Protein AF-A0A2E8W0F2-F1 (afdb_monomer_lite)

Foldseek 3Di:
DPVVVVVVVVVVVVVVVVLVVVLLPDPDSPVSVVVVVVVVVVVVVVVCVVVVHDPDDDPVCVVVVVVVVVVVVVLVVVVVVCSVPHDCVPVVLVSVLCVVVVVVCCCPPVVDDDDPVRVVVNVVSNVVD

pLDDT: mean 87.21, std 6.23, range [53.5, 96.69]

Sequence (129 aa):
MEIHWISIVLVSATIHPLRELLLKNASNSLACYLGVALVWLVLATFQNILLGNDFRIPGDCWPLIVISASGLTLYYYGTLAAMKVGQMSIYYPIVRSSPIAIVIFSWLILGEKYTSLSVLAILVIFVGA

Structure (mmCIF, N/CA/C/O backbone):
data_AF-A0A2E8W0F2-F1
#
_entry.id   AF-A0A2E8W0F2-F1
#
loop_
_atom_site.group_PDB
_atom_site.id
_atom_site.type_symbol
_atom_site.label_atom_id
_atom_site.label_alt_id
_atom_site.label_comp_id
_atom_site.label_asym_id
_atom_site.label_entity_id
_atom_site.label_seq_id
_atom_site.pdbx_PDB_ins_code
_atom_site.Cartn_x
_atom_site.Cartn_y
_atom_site.Cartn_z
_atom_site.occupancy
_atom_site.B_iso_or_equiv
_atom_site.auth_seq_id
_atom_site.auth_comp_id
_atom_site.auth_asym_id
_atom_site.auth_atom_id
_atom_site.pdbx_PDB_model_num
ATOM 1 N N . MET A 1 1 ? 2.846 6.728 24.750 1.00 53.50 1 MET A N 1
ATOM 2 C CA . MET A 1 1 ? 2.209 5.910 23.694 1.00 53.50 1 MET A CA 1
ATOM 3 C C . MET A 1 1 ? 2.609 6.363 22.290 1.00 53.50 1 MET A C 1
ATOM 5 O O . MET A 1 1 ? 2.907 5.503 21.481 1.00 53.50 1 MET A O 1
ATOM 9 N N . GLU A 1 2 ? 2.719 7.667 22.024 1.00 74.44 2 GLU A N 1
ATOM 10 C CA . GLU A 1 2 ? 3.016 8.232 20.690 1.00 74.44 2 GLU A CA 1
ATOM 11 C C . GLU A 1 2 ? 4.353 7.797 20.052 1.00 74.44 2 GLU A C 1
ATOM 13 O O . GLU A 1 2 ? 4.391 7.436 18.879 1.00 74.44 2 GLU A O 1
ATOM 18 N N . ILE A 1 3 ? 5.465 7.790 20.804 1.00 88.44 3 ILE A N 1
ATOM 19 C CA . ILE A 1 3 ? 6.791 7.644 20.176 1.00 88.44 3 ILE A CA 1
ATOM 20 C C . ILE A 1 3 ? 7.060 6.243 19.622 1.00 88.44 3 ILE A C 1
ATOM 22 O O . ILE A 1 3 ? 7.696 6.117 18.585 1.00 88.44 3 ILE A O 1
ATOM 26 N N . HIS A 1 4 ? 6.533 5.196 20.264 1.00 85.12 4 HIS A N 1
ATOM 27 C CA . HIS A 1 4 ? 6.711 3.818 19.802 1.00 85.12 4 HIS A CA 1
ATOM 28 C C . HIS A 1 4 ? 6.023 3.582 18.455 1.00 85.12 4 HIS A C 1
ATOM 30 O O . HIS A 1 4 ? 6.616 2.972 17.569 1.00 85.12 4 HIS A O 1
ATOM 36 N N . TRP A 1 5 ? 4.812 4.119 18.270 1.00 85.38 5 TRP A N 1
ATOM 37 C CA . TRP A 1 5 ? 4.108 4.054 16.989 1.00 85.38 5 TRP A CA 1
ATOM 38 C C . TRP A 1 5 ? 4.857 4.821 15.904 1.00 85.38 5 TRP A C 1
ATOM 40 O O . TRP A 1 5 ? 5.065 4.285 14.818 1.00 85.38 5 TRP A O 1
ATOM 50 N N . ILE A 1 6 ? 5.350 6.023 16.221 1.00 86.31 6 ILE A N 1
ATOM 51 C CA . ILE A 1 6 ? 6.180 6.809 15.299 1.00 86.31 6 ILE A CA 1
ATOM 52 C C . ILE A 1 6 ? 7.448 6.031 14.917 1.00 86.31 6 ILE A C 1
ATOM 54 O O . ILE A 1 6 ? 7.780 5.951 13.737 1.00 86.31 6 ILE A O 1
ATOM 58 N N . SER A 1 7 ? 8.133 5.401 15.876 1.00 88.38 7 SER A N 1
ATOM 59 C CA . SER A 1 7 ? 9.323 4.587 15.601 1.00 88.38 7 SER A CA 1
ATOM 60 C C . SER A 1 7 ? 9.019 3.409 14.675 1.00 88.38 7 SER A C 1
ATOM 62 O O . SER A 1 7 ? 9.763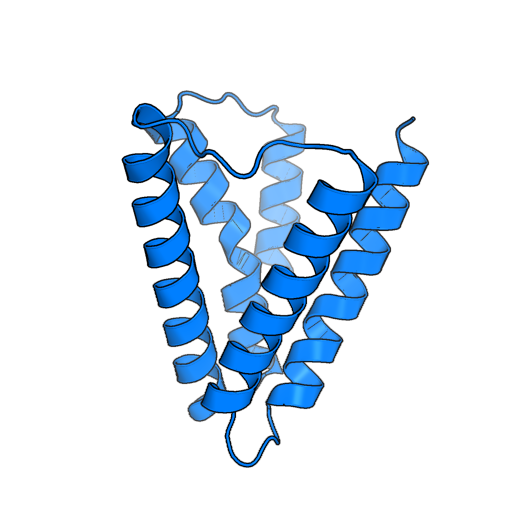 3.183 13.723 1.00 88.38 7 SER A O 1
ATOM 64 N N . ILE A 1 8 ? 7.917 2.689 14.903 1.00 88.19 8 ILE A N 1
ATOM 65 C CA . ILE A 1 8 ? 7.496 1.576 14.038 1.00 88.19 8 ILE A CA 1
ATOM 66 C C . ILE A 1 8 ? 7.184 2.080 12.624 1.00 88.19 8 ILE A C 1
ATOM 68 O O . ILE A 1 8 ? 7.603 1.460 11.645 1.00 88.19 8 ILE A O 1
ATOM 72 N N . VAL A 1 9 ? 6.502 3.223 12.500 1.00 85.94 9 VAL A N 1
ATOM 73 C CA . VAL A 1 9 ? 6.200 3.841 11.201 1.00 85.94 9 VAL A CA 1
ATOM 74 C C . VAL A 1 9 ? 7.481 4.246 10.473 1.00 85.94 9 VAL A C 1
ATOM 76 O O . VAL A 1 9 ? 7.613 3.951 9.287 1.00 85.94 9 VAL A O 1
ATOM 79 N N . LEU A 1 10 ? 8.448 4.854 11.164 1.00 86.31 10 LEU A N 1
ATOM 80 C CA . LEU A 1 10 ? 9.726 5.249 10.567 1.00 86.31 10 LEU A CA 1
ATOM 81 C C . LEU A 1 10 ? 10.538 4.037 10.098 1.00 86.31 10 LEU A C 1
ATOM 83 O O . LEU A 1 10 ? 11.042 4.045 8.977 1.00 86.31 10 LEU A O 1
ATOM 87 N N . VAL A 1 11 ? 10.619 2.974 10.904 1.00 88.62 11 VAL A N 1
ATOM 88 C CA . VAL A 1 11 ? 11.289 1.725 10.501 1.00 88.62 11 VAL A CA 1
ATOM 89 C C . VAL A 1 11 ? 10.582 1.087 9.301 1.00 88.62 11 VAL A C 1
ATOM 91 O O . VAL A 1 11 ? 11.230 0.680 8.340 1.00 88.62 11 VAL A O 1
ATOM 94 N N . SER A 1 12 ? 9.249 1.049 9.301 1.00 84.56 12 SER A N 1
ATOM 95 C CA . SER A 1 12 ? 8.474 0.554 8.158 1.00 84.56 12 SER A CA 1
ATOM 96 C C . SER A 1 12 ? 8.747 1.377 6.889 1.00 84.56 12 SER A C 1
ATOM 98 O O . SER A 1 12 ? 8.975 0.822 5.808 1.00 84.56 12 SER A O 1
ATOM 100 N N . ALA A 1 13 ? 8.813 2.705 7.027 1.00 82.50 13 ALA A N 1
ATOM 101 C CA . ALA A 1 13 ? 9.064 3.624 5.925 1.00 82.50 13 ALA A CA 1
ATOM 102 C C . ALA A 1 13 ? 10.454 3.448 5.293 1.00 82.50 13 ALA A C 1
ATOM 104 O O . ALA A 1 13 ? 10.576 3.647 4.085 1.00 82.50 13 ALA A O 1
ATOM 105 N N . THR A 1 14 ? 11.483 3.045 6.051 1.00 80.81 14 THR A N 1
ATOM 106 C CA . THR A 1 14 ? 12.832 2.799 5.501 1.00 80.81 14 THR A CA 1
ATOM 107 C C . THR A 1 14 ? 12.973 1.429 4.835 1.00 80.81 14 THR A C 1
ATOM 109 O O . THR A 1 14 ? 13.668 1.303 3.825 1.00 80.81 14 THR A O 1
ATOM 112 N N . ILE A 1 15 ? 12.271 0.405 5.331 1.00 83.75 15 ILE A N 1
ATOM 113 C CA . ILE A 1 15 ? 12.295 -0.953 4.757 1.00 83.75 15 ILE A CA 1
ATOM 114 C C . ILE A 1 15 ? 11.593 -0.993 3.393 1.00 83.75 15 ILE A C 1
ATOM 116 O O . ILE A 1 15 ? 11.990 -1.724 2.481 1.00 83.75 15 ILE A O 1
ATOM 120 N N . HIS A 1 16 ? 10.540 -0.201 3.225 1.00 78.12 16 HIS A N 1
ATOM 121 C CA . HIS A 1 16 ? 9.709 -0.256 2.031 1.00 78.12 16 HIS A CA 1
ATOM 122 C C . HIS A 1 16 ? 10.418 0.146 0.710 1.00 78.12 16 HIS A C 1
ATOM 124 O O . HIS A 1 16 ? 10.198 -0.551 -0.285 1.00 78.12 16 HIS A O 1
ATOM 130 N N . PRO A 1 17 ? 11.258 1.203 0.639 1.00 79.75 17 PRO A N 1
ATOM 131 C CA . PRO A 1 17 ? 12.104 1.471 -0.529 1.00 79.75 17 PRO A CA 1
ATOM 132 C C . PRO A 1 17 ? 13.212 0.431 -0.709 1.00 79.75 17 PRO A C 1
ATOM 134 O O . PRO A 1 17 ? 13.556 0.117 -1.846 1.00 79.75 17 PRO A O 1
ATOM 137 N N . LEU A 1 18 ? 13.744 -0.138 0.381 1.00 79.94 18 LEU A N 1
ATOM 138 C CA . LEU A 1 18 ? 14.770 -1.181 0.304 1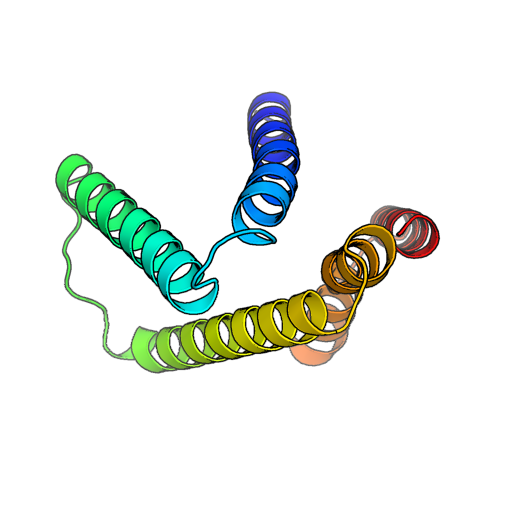.00 79.94 18 LEU A CA 1
ATOM 139 C C . LEU A 1 18 ? 14.248 -2.419 -0.433 1.00 79.94 18 LEU A C 1
ATOM 141 O O . LEU A 1 18 ? 14.922 -2.924 -1.327 1.00 79.94 18 LEU A O 1
ATOM 145 N N . ARG A 1 19 ? 13.022 -2.863 -0.125 1.00 79.31 19 ARG A N 1
ATOM 146 C CA . ARG A 1 19 ? 12.339 -3.916 -0.895 1.00 79.31 19 ARG A CA 1
ATOM 147 C C . ARG A 1 19 ? 12.334 -3.574 -2.384 1.00 79.31 19 ARG A C 1
ATOM 149 O O . ARG A 1 19 ? 12.745 -4.388 -3.196 1.00 79.31 19 ARG A O 1
ATOM 156 N N . GLU A 1 20 ? 11.874 -2.383 -2.740 1.00 78.44 20 GLU A N 1
ATOM 157 C CA . GLU A 1 20 ? 11.705 -1.989 -4.139 1.00 78.44 20 GLU A CA 1
ATOM 158 C C . GLU A 1 20 ? 13.049 -1.941 -4.897 1.00 78.44 20 GLU A C 1
ATOM 160 O O . GLU A 1 20 ? 13.136 -2.409 -6.033 1.00 78.44 20 GLU A O 1
ATOM 165 N N . LEU A 1 21 ? 14.123 -1.494 -4.233 1.00 79.69 21 LEU A N 1
ATOM 166 C CA . LEU A 1 21 ? 15.492 -1.546 -4.761 1.00 79.69 21 LEU A CA 1
ATOM 167 C C . LEU A 1 21 ? 15.958 -2.984 -5.025 1.00 79.69 21 LEU A C 1
ATOM 169 O O . LEU A 1 21 ? 16.550 -3.255 -6.070 1.00 79.69 21 LEU A O 1
ATOM 173 N N . LEU A 1 22 ? 15.677 -3.905 -4.099 1.00 80.69 22 LEU A N 1
ATOM 174 C CA . LEU A 1 22 ? 16.032 -5.321 -4.236 1.00 80.69 22 LEU A CA 1
ATOM 175 C C . LEU A 1 22 ? 15.243 -6.006 -5.363 1.00 80.69 22 LEU A C 1
ATOM 177 O O . LEU A 1 22 ? 15.777 -6.879 -6.044 1.00 80.69 22 LEU A O 1
ATOM 181 N N . LEU A 1 23 ? 13.988 -5.602 -5.585 1.00 81.00 23 LEU A N 1
ATOM 182 C CA . LEU A 1 23 ? 13.112 -6.205 -6.595 1.00 81.00 23 LEU A CA 1
ATOM 183 C C . LEU A 1 23 ? 13.367 -5.707 -8.020 1.00 81.00 23 LEU A C 1
ATOM 185 O O . LEU A 1 23 ? 13.092 -6.440 -8.974 1.00 81.00 23 LEU A O 1
ATOM 189 N N . LYS A 1 24 ? 13.912 -4.497 -8.177 1.00 75.50 24 LYS A N 1
ATOM 190 C CA . LYS A 1 24 ? 14.135 -3.867 -9.486 1.00 75.50 24 LYS A CA 1
ATOM 191 C C . LYS A 1 24 ? 15.011 -4.697 -10.427 1.00 75.50 24 LYS A C 1
ATOM 193 O O . LYS A 1 24 ? 14.737 -4.758 -11.619 1.00 75.50 24 LYS A O 1
ATOM 198 N N . ASN A 1 25 ? 16.049 -5.338 -9.892 1.00 78.56 25 ASN A N 1
ATOM 199 C CA . ASN A 1 25 ? 17.005 -6.128 -10.676 1.00 78.56 25 ASN A CA 1
ATOM 200 C C . ASN A 1 25 ? 16.716 -7.637 -10.629 1.00 78.56 25 ASN A C 1
ATOM 202 O O . ASN A 1 25 ? 17.553 -8.441 -11.040 1.00 78.56 25 ASN A O 1
ATOM 206 N N . ALA A 1 26 ? 15.561 -8.042 -10.096 1.00 82.69 26 ALA A N 1
ATOM 207 C CA . ALA A 1 26 ? 15.194 -9.447 -10.048 1.00 82.69 26 ALA A CA 1
ATOM 208 C C . ALA A 1 26 ? 14.925 -9.981 -11.462 1.00 82.69 26 ALA A C 1
ATOM 210 O O . ALA A 1 26 ? 14.215 -9.358 -12.249 1.00 82.69 26 ALA A O 1
ATOM 211 N N . SER A 1 27 ? 15.429 -11.179 -11.759 1.00 79.44 27 SER A N 1
ATOM 212 C CA . SER A 1 27 ? 15.194 -11.860 -13.041 1.00 79.44 27 SER A CA 1
ATOM 213 C C . SER A 1 27 ? 13.707 -12.116 -13.314 1.00 79.44 27 SER A C 1
ATOM 215 O O . SER A 1 27 ? 13.282 -12.148 -14.467 1.00 79.44 27 SER A O 1
ATOM 217 N N . ASN A 1 28 ? 12.903 -12.270 -12.257 1.00 85.06 28 ASN A N 1
ATOM 218 C CA . ASN A 1 28 ? 11.455 -12.404 -12.337 1.00 85.06 28 ASN A CA 1
ATOM 219 C C . ASN A 1 28 ? 10.763 -11.584 -11.238 1.00 85.06 28 ASN A C 1
ATOM 221 O O . ASN A 1 28 ? 10.409 -12.097 -10.175 1.00 85.06 28 ASN A O 1
ATOM 225 N N . SER A 1 29 ? 10.535 -10.298 -11.510 1.00 81.62 29 SER A N 1
ATOM 226 C CA . SER A 1 29 ? 9.895 -9.379 -10.563 1.00 81.62 29 SER A CA 1
ATOM 227 C C . SER A 1 29 ? 8.487 -9.828 -10.141 1.00 81.62 29 SER A C 1
ATOM 229 O O . SER A 1 29 ? 8.113 -9.631 -8.988 1.00 81.62 29 SER A O 1
ATOM 231 N N . LEU A 1 30 ? 7.712 -10.478 -11.025 1.00 83.25 30 LEU A N 1
ATOM 232 C CA . LEU A 1 30 ? 6.374 -10.991 -10.689 1.00 83.25 30 LEU A CA 1
ATOM 233 C C . LEU A 1 30 ? 6.451 -12.058 -9.589 1.00 83.25 30 LEU A C 1
ATOM 235 O O . LEU A 1 30 ? 5.728 -11.973 -8.595 1.00 83.25 30 LEU A O 1
ATOM 239 N N . ALA A 1 31 ? 7.353 -13.031 -9.749 1.00 86.31 31 ALA A N 1
ATOM 240 C CA . ALA A 1 31 ? 7.583 -14.066 -8.745 1.00 86.31 31 ALA A CA 1
ATOM 241 C C . ALA A 1 31 ? 8.016 -13.457 -7.405 1.00 86.31 31 ALA A C 1
ATOM 243 O O . ALA A 1 31 ? 7.590 -13.922 -6.350 1.00 86.31 31 ALA A O 1
ATOM 244 N N . CYS A 1 32 ? 8.791 -12.371 -7.427 1.00 86.06 32 CYS A N 1
ATOM 245 C CA . CYS A 1 32 ? 9.164 -11.678 -6.204 1.00 86.06 32 CYS A CA 1
ATOM 246 C C . CYS A 1 32 ? 7.990 -10.964 -5.514 1.00 86.06 32 CYS A C 1
ATOM 248 O O . CYS A 1 32 ? 7.884 -11.039 -4.290 1.00 86.06 32 CYS A O 1
ATOM 250 N N . TYR A 1 33 ? 7.091 -10.301 -6.252 1.00 84.88 33 TYR A N 1
ATOM 251 C CA . TYR A 1 33 ? 5.882 -9.709 -5.657 1.00 84.88 33 TYR A CA 1
ATOM 252 C C . TYR A 1 33 ? 4.967 -10.779 -5.046 1.00 84.88 33 TYR A C 1
ATOM 254 O O . TYR A 1 33 ? 4.445 -10.574 -3.948 1.00 84.88 33 TYR A O 1
ATOM 262 N N . LEU A 1 34 ? 4.836 -11.936 -5.703 1.00 86.62 34 LEU A N 1
ATOM 263 C CA . LEU A 1 34 ? 4.132 -13.094 -5.148 1.00 86.62 34 LEU A CA 1
ATOM 264 C C . LEU A 1 34 ? 4.826 -13.622 -3.885 1.00 86.62 34 LEU A C 1
ATOM 266 O O . LEU A 1 34 ? 4.164 -13.861 -2.879 1.00 86.62 34 LEU A O 1
ATOM 270 N N . GLY A 1 35 ? 6.157 -13.718 -3.894 1.00 88.69 35 GLY A N 1
ATOM 271 C CA . GLY A 1 35 ? 6.950 -14.075 -2.718 1.00 88.69 35 GLY A CA 1
ATOM 272 C C . GLY A 1 35 ? 6.695 -13.143 -1.532 1.00 88.69 35 GLY A C 1
ATOM 273 O O . GLY A 1 35 ? 6.520 -13.613 -0.412 1.00 88.69 35 GLY A O 1
ATOM 274 N N . VAL A 1 36 ? 6.574 -11.833 -1.765 1.00 85.81 36 VAL A N 1
ATOM 275 C CA . VAL A 1 36 ? 6.229 -10.885 -0.694 1.00 85.81 36 VAL A CA 1
ATOM 276 C C . VAL A 1 36 ? 4.822 -11.132 -0.149 1.00 85.81 36 VAL A C 1
ATOM 278 O O . VAL A 1 36 ? 4.640 -11.118 1.067 1.00 85.81 36 VAL A O 1
ATOM 281 N N . ALA A 1 37 ? 3.836 -11.391 -1.011 1.00 87.75 37 ALA A N 1
ATOM 282 C CA . ALA A 1 37 ? 2.489 -11.739 -0.558 1.00 87.75 37 ALA A CA 1
ATOM 283 C C . ALA A 1 37 ? 2.487 -13.025 0.291 1.00 87.75 37 ALA A C 1
ATOM 285 O O . ALA A 1 37 ? 1.829 -13.073 1.329 1.00 87.75 37 ALA A O 1
ATOM 286 N N . LEU A 1 38 ? 3.276 -14.032 -0.098 1.00 91.31 38 LEU A N 1
ATOM 287 C CA . LEU A 1 38 ? 3.430 -15.274 0.662 1.00 91.31 38 LEU A CA 1
ATOM 288 C C . LEU A 1 38 ? 4.103 -15.056 2.020 1.00 91.31 38 LEU A C 1
ATOM 290 O O . LEU A 1 38 ? 3.653 -15.627 3.009 1.00 91.31 38 LEU A O 1
ATOM 294 N N . VAL A 1 39 ? 5.139 -14.214 2.099 1.00 91.31 39 VAL A N 1
ATOM 295 C CA . VAL A 1 39 ? 5.772 -13.868 3.384 1.00 91.31 39 VAL A CA 1
ATOM 296 C C . VAL A 1 39 ? 4.749 -13.238 4.326 1.00 91.31 39 VAL A C 1
ATOM 298 O O . VAL A 1 39 ? 4.643 -13.656 5.477 1.00 91.31 39 VAL A O 1
ATOM 301 N N . TRP A 1 40 ? 3.947 -12.287 3.838 1.00 89.94 40 TRP A N 1
ATOM 302 C CA . TRP A 1 40 ? 2.889 -11.680 4.648 1.00 89.94 40 TRP A CA 1
ATOM 303 C C . TRP A 1 40 ? 1.825 -12.686 5.082 1.00 89.94 40 TRP A C 1
ATOM 305 O O . TRP A 1 40 ? 1.403 -12.640 6.234 1.00 89.94 40 TRP A O 1
ATOM 315 N N . LEU A 1 41 ? 1.435 -13.614 4.204 1.00 92.25 41 LEU A N 1
ATOM 316 C CA . LEU A 1 41 ? 0.512 -14.693 4.549 1.00 92.25 41 LEU A CA 1
ATOM 317 C C . LEU A 1 41 ? 1.071 -15.558 5.687 1.00 92.25 41 LEU A C 1
ATOM 319 O O . LEU A 1 41 ? 0.383 -15.762 6.681 1.00 92.25 41 LEU A O 1
ATOM 323 N N . VAL A 1 42 ? 2.325 -16.009 5.582 1.00 95.00 42 VAL A N 1
ATOM 324 C CA . VAL A 1 42 ? 2.977 -16.835 6.613 1.00 95.00 42 VAL A CA 1
ATOM 325 C C . VAL A 1 42 ? 3.048 -16.095 7.948 1.00 95.00 42 VAL A C 1
ATOM 327 O O . VAL A 1 42 ? 2.686 -16.664 8.977 1.00 95.00 42 VAL A O 1
ATOM 330 N N . LEU A 1 43 ? 3.469 -14.826 7.939 1.00 94.25 43 LEU A N 1
ATOM 331 C CA . LEU A 1 43 ? 3.547 -14.011 9.153 1.00 94.25 43 LEU A CA 1
ATOM 332 C C . LEU A 1 43 ? 2.166 -13.798 9.783 1.00 94.25 43 LEU A C 1
ATOM 334 O O . LEU A 1 43 ? 2.021 -13.962 10.994 1.00 94.25 43 LEU A O 1
ATOM 338 N N . ALA A 1 44 ? 1.146 -13.495 8.976 1.00 91.75 44 ALA A N 1
ATOM 339 C CA . ALA A 1 44 ? -0.220 -13.314 9.453 1.00 91.75 44 ALA A CA 1
ATOM 340 C C . ALA A 1 44 ? -0.794 -14.614 10.035 1.00 91.75 44 ALA A C 1
ATOM 342 O O . ALA A 1 44 ? -1.392 -14.595 11.112 1.00 91.75 44 ALA A O 1
ATOM 343 N N . THR A 1 45 ? -0.591 -15.755 9.372 1.00 93.00 45 THR A N 1
ATOM 344 C CA . THR A 1 45 ? -1.012 -17.063 9.888 1.00 93.00 45 THR A CA 1
ATOM 345 C C . THR A 1 45 ? -0.313 -17.376 11.206 1.00 93.00 45 THR A C 1
ATOM 347 O O . THR A 1 45 ? -0.981 -17.709 12.18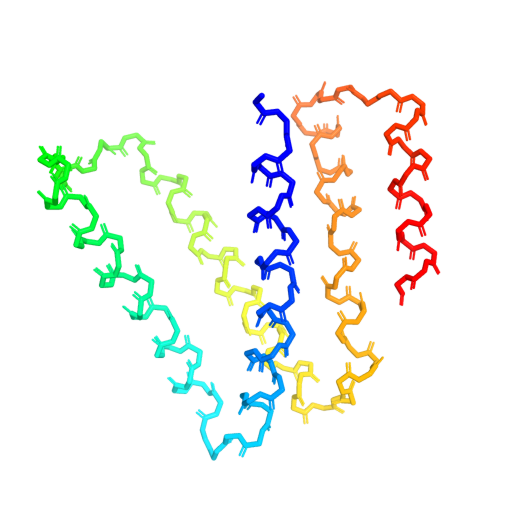2 1.00 93.00 45 THR A O 1
ATOM 350 N N . PHE A 1 46 ? 1.010 -17.215 11.269 1.00 95.75 46 PHE A N 1
ATOM 351 C CA . PHE A 1 46 ? 1.785 -17.476 12.480 1.00 95.75 46 PHE A CA 1
ATOM 352 C C . PHE A 1 46 ? 1.352 -16.583 13.649 1.00 95.75 46 PHE A C 1
ATOM 354 O O . PHE A 1 46 ? 1.154 -17.074 14.759 1.00 95.75 46 PHE A O 1
ATOM 361 N N . GLN A 1 47 ? 1.118 -15.292 13.396 1.00 94.50 47 GLN A N 1
ATOM 362 C CA . GLN A 1 47 ? 0.588 -14.368 14.397 1.00 94.50 47 GLN A CA 1
ATOM 363 C C . GLN A 1 47 ? -0.780 -14.822 14.929 1.00 94.50 47 GLN A C 1
ATOM 365 O O . GLN A 1 47 ? -0.998 -14.787 16.138 1.00 94.50 47 GLN A O 1
ATOM 370 N N . ASN A 1 48 ? -1.693 -15.267 14.059 1.00 93.81 48 ASN A N 1
ATOM 371 C CA . ASN A 1 48 ? -3.007 -15.755 14.488 1.00 93.81 48 ASN A CA 1
ATOM 372 C C . ASN A 1 48 ? -2.905 -17.035 15.330 1.00 93.81 48 ASN A C 1
ATOM 374 O O . ASN A 1 48 ? -3.628 -17.154 16.316 1.00 93.81 48 ASN A O 1
ATOM 378 N N . ILE A 1 49 ? -1.968 -17.939 15.009 1.00 95.56 49 ILE A N 1
ATOM 379 C CA . ILE A 1 49 ? -1.685 -19.129 15.831 1.00 95.56 49 ILE A CA 1
ATOM 380 C C . ILE A 1 49 ? -1.207 -18.716 17.227 1.00 95.56 49 ILE A C 1
ATOM 382 O O . ILE A 1 49 ? -1.739 -19.204 18.220 1.00 95.56 49 ILE A O 1
ATOM 386 N N . LEU A 1 50 ? -0.226 -17.810 17.313 1.00 96.69 50 LEU A N 1
ATOM 387 C CA . LEU A 1 50 ? 0.329 -17.360 18.596 1.00 96.69 50 LEU A CA 1
ATOM 388 C C . LEU A 1 50 ? -0.711 -16.674 19.488 1.00 96.69 50 LEU A C 1
ATOM 390 O O . LEU A 1 50 ? -0.651 -16.807 20.708 1.00 96.69 50 LEU A O 1
ATOM 394 N N . LEU A 1 51 ? -1.647 -15.939 18.886 1.00 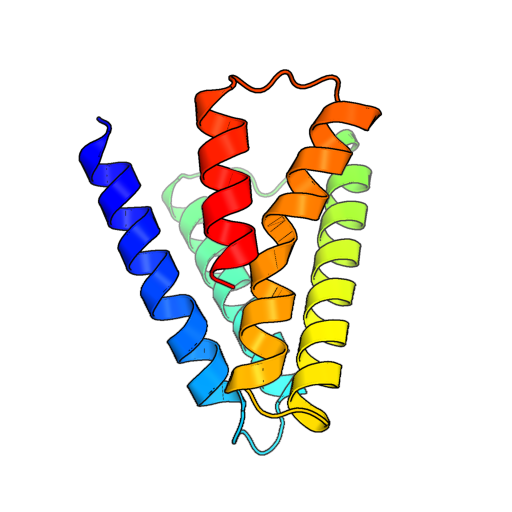96.31 51 LEU A N 1
ATOM 395 C CA . LEU A 1 51 ? -2.713 -15.237 19.602 1.00 96.31 51 LEU A CA 1
ATOM 396 C C . LEU A 1 51 ? -3.941 -16.119 19.877 1.00 96.31 51 LEU A C 1
ATOM 398 O O . LEU A 1 51 ? -4.843 -15.683 20.586 1.00 96.31 51 LEU A O 1
ATOM 402 N N . GLY A 1 52 ? -3.982 -17.346 19.345 1.00 94.19 52 GLY A N 1
ATOM 403 C CA . GLY A 1 52 ? -5.126 -18.248 19.490 1.00 94.19 52 GLY A CA 1
ATOM 404 C C . GLY A 1 52 ? -6.387 -17.761 18.768 1.00 94.19 52 GLY A C 1
ATOM 405 O O . GLY A 1 52 ? -7.495 -18.082 19.194 1.00 94.19 52 GLY A O 1
ATOM 406 N N . ASN A 1 53 ? -6.232 -16.973 17.702 1.00 92.38 53 ASN A N 1
ATOM 407 C CA . ASN A 1 53 ? -7.354 -16.458 16.921 1.00 92.38 53 ASN A CA 1
ATOM 408 C C . ASN A 1 53 ? -7.978 -17.563 16.054 1.00 92.38 53 ASN A C 1
ATOM 410 O O . ASN A 1 53 ? -7.278 -18.429 15.528 1.00 92.38 53 ASN A O 1
ATOM 414 N N . ASP A 1 54 ? -9.296 -17.494 15.853 1.00 88.25 54 ASP A N 1
ATOM 415 C CA . ASP A 1 54 ? -9.991 -18.351 14.888 1.00 88.25 54 ASP A CA 1
ATOM 416 C C . ASP A 1 54 ? -9.673 -17.898 13.448 1.00 88.25 54 ASP A C 1
ATOM 418 O O . ASP A 1 54 ? -9.568 -16.707 13.153 1.00 88.25 54 ASP A O 1
ATOM 422 N N . PHE A 1 55 ? -9.542 -18.861 12.537 1.00 87.62 55 PHE A N 1
ATOM 423 C CA . PHE A 1 55 ? -9.353 -18.631 11.102 1.00 87.62 55 PHE A CA 1
ATOM 424 C C . PHE A 1 55 ? -10.672 -18.423 10.353 1.00 87.62 55 PHE A C 1
ATOM 426 O O . PHE A 1 55 ? -10.671 -18.135 9.153 1.00 87.62 55 PHE A O 1
ATOM 433 N N . ARG A 1 56 ? -11.809 -18.593 11.030 1.00 90.75 56 ARG A N 1
ATOM 434 C CA . ARG A 1 56 ? -13.125 -18.340 10.451 1.00 90.75 56 ARG A CA 1
ATOM 435 C C . ARG A 1 56 ? -13.317 -16.855 10.183 1.00 90.75 56 ARG A C 1
ATOM 437 O O . ARG A 1 56 ? -13.379 -16.033 11.090 1.00 90.75 56 ARG A O 1
ATOM 444 N N . ILE A 1 57 ? -13.480 -16.539 8.906 1.00 88.06 57 ILE A N 1
ATOM 445 C CA . ILE A 1 57 ? -13.805 -15.197 8.442 1.00 88.06 57 ILE A CA 1
ATOM 446 C C . ILE A 1 57 ? -15.333 -15.055 8.416 1.00 88.06 57 ILE A C 1
ATOM 448 O O . ILE A 1 57 ? -15.994 -15.859 7.748 1.00 88.06 57 ILE A O 1
ATOM 452 N N . PRO A 1 58 ? -15.912 -14.052 9.100 1.00 92.31 58 PRO A N 1
ATOM 453 C CA . PRO A 1 58 ? -17.339 -13.764 9.009 1.00 92.31 58 PRO A CA 1
ATOM 454 C C . PRO A 1 58 ? -17.779 -13.509 7.562 1.00 92.31 58 PRO A C 1
ATOM 456 O O . PRO A 1 58 ? -17.071 -12.858 6.793 1.00 92.31 58 PRO A O 1
ATOM 459 N N . GLY A 1 59 ? -18.974 -13.989 7.204 1.00 92.94 59 GLY A N 1
ATOM 460 C CA . GLY A 1 59 ? -19.551 -13.832 5.862 1.00 92.94 59 GLY A CA 1
ATOM 461 C C . GLY A 1 59 ? -19.549 -12.378 5.373 1.00 92.94 59 GLY A C 1
ATOM 462 O O . GLY A 1 59 ? -19.159 -12.090 4.242 1.00 92.94 59 GLY A O 1
ATOM 463 N N . ASP A 1 60 ? -19.883 -11.457 6.273 1.00 95.25 60 ASP A N 1
ATOM 464 C CA . ASP A 1 60 ? -20.023 -10.026 5.985 1.00 95.25 60 ASP A CA 1
ATOM 465 C C . ASP A 1 60 ? -18.691 -9.332 5.659 1.00 95.25 60 ASP A C 1
ATOM 467 O O . ASP A 1 60 ? -18.674 -8.242 5.088 1.00 95.25 60 ASP A O 1
ATOM 471 N N . CYS A 1 61 ? -17.553 -9.956 5.981 1.00 94.62 61 CYS A N 1
ATOM 472 C CA . CYS A 1 61 ? -16.230 -9.402 5.696 1.00 94.62 61 CYS A CA 1
ATOM 473 C C . CYS A 1 61 ? -15.761 -9.676 4.259 1.00 94.62 61 CYS A C 1
ATOM 475 O O . CYS A 1 61 ? -14.867 -8.981 3.771 1.00 94.62 61 CYS A O 1
ATOM 477 N N . TRP A 1 62 ? -16.339 -10.659 3.559 1.00 94.44 62 TRP A N 1
ATOM 478 C CA . TRP A 1 62 ? -15.886 -11.056 2.219 1.00 94.44 62 TRP A CA 1
ATOM 479 C C . TRP A 1 62 ? -15.903 -9.928 1.182 1.00 94.44 62 TRP A C 1
ATOM 481 O O . TRP A 1 62 ? -14.908 -9.803 0.465 1.00 94.44 62 TRP A O 1
ATOM 491 N N . PRO A 1 63 ? -16.934 -9.061 1.104 1.00 95.50 63 PRO A N 1
ATOM 492 C CA . PRO A 1 63 ? -16.910 -7.925 0.186 1.00 95.50 63 PRO A CA 1
ATOM 493 C C . PRO A 1 63 ? -15.702 -7.009 0.420 1.00 95.50 63 PRO A C 1
ATOM 495 O O . PRO A 1 63 ? -15.011 -6.642 -0.529 1.00 95.50 63 PRO A O 1
ATOM 498 N N . LEU A 1 64 ? -15.390 -6.702 1.684 1.00 93.56 64 LEU A N 1
ATOM 499 C CA . LEU A 1 64 ? -14.239 -5.869 2.047 1.00 93.56 64 LEU A CA 1
ATOM 500 C C . LEU A 1 64 ? -12.913 -6.549 1.697 1.00 93.56 64 LEU A C 1
ATOM 502 O O . LEU A 1 64 ? -12.006 -5.897 1.180 1.00 93.56 64 LEU A O 1
ATOM 506 N N . ILE A 1 65 ? -12.808 -7.860 1.927 1.00 94.12 65 ILE A N 1
ATOM 507 C CA . ILE A 1 65 ? -11.621 -8.649 1.576 1.00 94.12 65 ILE A CA 1
ATOM 508 C C . ILE A 1 65 ? -11.398 -8.638 0.066 1.00 94.12 65 ILE A C 1
ATOM 510 O O . ILE A 1 65 ? -10.281 -8.383 -0.377 1.00 94.12 65 ILE A O 1
ATOM 514 N N . VAL A 1 66 ? -12.445 -8.869 -0.730 1.00 95.81 66 VAL A N 1
ATOM 515 C CA . VAL A 1 66 ? -12.350 -8.890 -2.196 1.00 95.81 66 VAL A CA 1
ATOM 516 C C . VAL A 1 66 ? -11.964 -7.516 -2.738 1.00 95.81 66 VAL A C 1
ATOM 518 O O . VAL A 1 66 ? -11.073 -7.431 -3.586 1.00 95.81 66 VAL A O 1
ATOM 521 N N . ILE A 1 67 ? -12.573 -6.439 -2.233 1.00 94.75 67 ILE A N 1
ATOM 522 C CA . ILE A 1 67 ? -12.231 -5.064 -2.629 1.00 94.75 67 ILE A CA 1
ATOM 523 C C . ILE A 1 67 ? -10.773 -4.751 -2.267 1.00 94.75 67 ILE A C 1
ATOM 525 O O . ILE A 1 67 ? -10.023 -4.264 -3.114 1.00 94.75 67 ILE A O 1
ATOM 529 N N . SER A 1 68 ? -10.352 -5.080 -1.043 1.00 92.00 68 SER A N 1
ATOM 530 C CA . SER A 1 68 ? -8.986 -4.848 -0.564 1.00 92.00 68 SER A CA 1
ATOM 531 C C . SER A 1 68 ? -7.953 -5.635 -1.374 1.00 92.00 68 SER A C 1
ATOM 533 O O . SER A 1 68 ? -6.984 -5.060 -1.872 1.00 92.00 68 SER A O 1
ATOM 535 N N . ALA A 1 69 ? -8.192 -6.931 -1.591 1.00 92.75 69 ALA A N 1
ATOM 536 C CA . ALA A 1 69 ? -7.320 -7.786 -2.389 1.00 92.75 69 ALA A CA 1
ATOM 537 C C . ALA A 1 69 ? -7.215 -7.283 -3.833 1.00 92.75 69 ALA A C 1
ATOM 539 O O . ALA A 1 69 ? -6.110 -7.154 -4.353 1.00 92.75 69 ALA A O 1
ATOM 540 N N . SER A 1 70 ? -8.341 -6.918 -4.454 1.00 94.56 70 SER A N 1
ATOM 541 C CA . SER A 1 70 ? -8.366 -6.390 -5.824 1.00 94.56 70 SER A CA 1
ATOM 542 C C . SER A 1 70 ? -7.612 -5.065 -5.936 1.00 94.56 70 SER A C 1
ATOM 544 O O . SER A 1 70 ? -6.806 -4.888 -6.851 1.00 94.56 70 SER A O 1
ATOM 546 N N . GLY A 1 71 ? -7.817 -4.152 -4.981 1.00 92.00 71 GLY A N 1
ATOM 547 C CA . GLY A 1 71 ? -7.091 -2.884 -4.913 1.00 92.00 71 GLY A CA 1
ATOM 548 C C . GLY A 1 71 ? -5.586 -3.090 -4.741 1.00 92.00 71 GLY A C 1
ATOM 549 O O . GLY A 1 71 ? -4.792 -2.467 -5.447 1.00 92.00 71 GLY A O 1
ATOM 550 N N . LEU A 1 72 ? -5.183 -4.021 -3.873 1.00 89.50 72 LEU A N 1
ATOM 551 C CA . LEU A 1 72 ? -3.778 -4.363 -3.658 1.00 89.50 72 LEU A CA 1
ATOM 552 C C . LEU A 1 72 ? -3.145 -5.018 -4.896 1.00 89.50 72 LEU A C 1
ATOM 554 O O . LEU A 1 72 ? -2.007 -4.699 -5.248 1.00 89.50 72 LEU A O 1
ATOM 558 N N . THR A 1 73 ? -3.871 -5.899 -5.588 1.00 90.69 73 THR A N 1
ATOM 559 C CA . THR A 1 73 ? -3.422 -6.492 -6.855 1.00 90.69 73 THR A CA 1
ATOM 560 C C . THR A 1 73 ? -3.235 -5.422 -7.924 1.00 90.69 73 THR A C 1
ATOM 562 O O . THR A 1 73 ? -2.192 -5.403 -8.580 1.00 90.69 73 THR A O 1
ATOM 565 N N . LEU A 1 74 ? -4.193 -4.504 -8.073 1.00 91.31 74 LEU A N 1
ATOM 566 C CA . LEU A 1 74 ? -4.098 -3.406 -9.034 1.00 91.31 74 LEU A CA 1
ATOM 567 C C .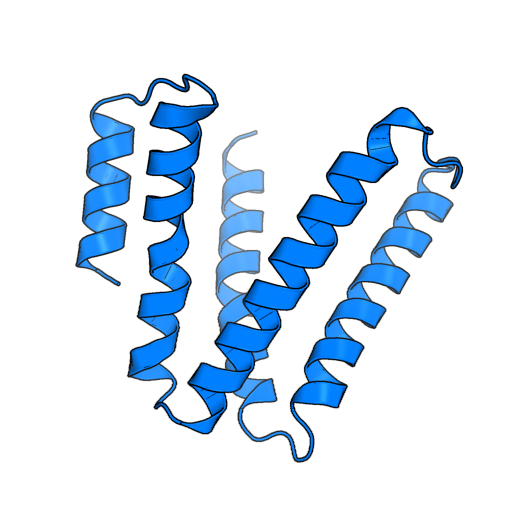 LEU A 1 74 ? -2.914 -2.481 -8.714 1.00 91.31 74 LEU A C 1
ATOM 569 O O . LEU A 1 74 ? -2.164 -2.105 -9.615 1.00 91.31 74 LEU A O 1
ATOM 573 N N . TYR A 1 75 ? -2.694 -2.184 -7.431 1.00 88.44 75 TYR A N 1
ATOM 574 C CA . TYR A 1 75 ? -1.542 -1.420 -6.954 1.00 88.44 75 TYR A CA 1
ATOM 575 C C . TYR A 1 75 ? -0.208 -2.086 -7.323 1.00 88.44 75 TYR A C 1
ATOM 577 O O . TYR A 1 75 ? 0.674 -1.439 -7.899 1.00 88.44 75 TYR A O 1
ATOM 585 N N . TYR A 1 76 ? -0.052 -3.383 -7.038 1.00 87.25 76 TYR A N 1
ATOM 586 C CA . TYR A 1 76 ? 1.176 -4.104 -7.379 1.00 87.25 76 TYR A CA 1
ATOM 587 C C . TYR A 1 76 ? 1.378 -4.245 -8.882 1.00 87.25 76 TYR A C 1
ATOM 589 O O . TYR A 1 76 ? 2.506 -4.105 -9.353 1.00 87.25 76 TYR A O 1
ATOM 597 N N . TYR A 1 77 ? 0.306 -4.463 -9.641 1.00 88.94 77 TYR A N 1
ATOM 598 C CA . TYR A 1 77 ? 0.370 -4.491 -11.096 1.00 88.94 77 TYR A CA 1
ATOM 599 C C . TYR A 1 77 ? 0.849 -3.149 -11.664 1.00 88.94 77 TYR A C 1
ATOM 601 O O . TYR A 1 77 ? 1.792 -3.125 -12.455 1.00 88.94 77 TYR A O 1
ATOM 609 N N . GLY A 1 78 ? 0.259 -2.035 -11.221 1.00 88.62 78 GLY A N 1
ATOM 610 C CA . GLY A 1 78 ? 0.660 -0.693 -11.648 1.00 88.62 78 GLY A CA 1
ATOM 611 C C . GLY A 1 78 ? 2.105 -0.364 -11.269 1.00 88.62 78 GLY A C 1
ATOM 612 O O . GLY A 1 78 ? 2.855 0.150 -12.096 1.00 88.62 78 GLY A O 1
ATOM 613 N N . THR A 1 79 ? 2.528 -0.733 -10.056 1.00 86.44 79 THR A N 1
ATOM 614 C CA . THR A 1 79 ? 3.911 -0.533 -9.588 1.00 86.44 79 THR A CA 1
ATOM 615 C C . THR A 1 79 ? 4.901 -1.345 -10.421 1.00 86.44 79 THR A C 1
ATOM 617 O O . THR 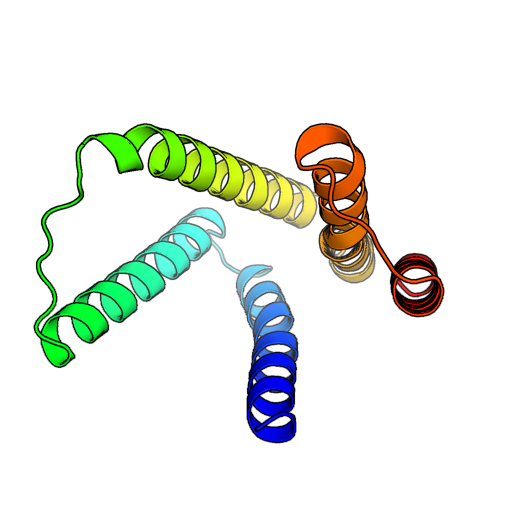A 1 79 ? 5.900 -0.809 -10.894 1.00 86.44 79 THR A O 1
ATOM 620 N N . LEU A 1 80 ? 4.597 -2.620 -10.678 1.00 86.44 80 LEU A N 1
ATOM 621 C CA . LEU A 1 80 ? 5.420 -3.484 -11.521 1.00 86.44 80 LEU A CA 1
ATOM 622 C C . LEU A 1 80 ? 5.496 -2.965 -12.963 1.00 86.44 80 LEU A C 1
ATOM 624 O O . LEU A 1 80 ? 6.563 -3.005 -13.575 1.00 86.44 80 LEU A O 1
ATOM 628 N N . ALA A 1 81 ? 4.381 -2.482 -13.512 1.00 87.69 81 ALA A N 1
ATOM 629 C CA . ALA A 1 81 ? 4.358 -1.868 -14.832 1.00 87.69 81 ALA A CA 1
ATOM 630 C C . ALA A 1 81 ? 5.259 -0.625 -14.865 1.00 87.69 81 ALA A C 1
ATOM 632 O O . ALA A 1 81 ? 6.137 -0.547 -15.719 1.00 87.69 81 ALA A O 1
ATOM 633 N N . ALA A 1 82 ? 5.123 0.286 -13.898 1.00 87.12 82 ALA A N 1
ATOM 634 C CA . ALA A 1 82 ? 5.950 1.487 -13.796 1.00 87.12 82 ALA A CA 1
ATOM 635 C C . ALA A 1 82 ? 7.445 1.166 -13.620 1.00 87.12 82 ALA A C 1
ATOM 637 O O . ALA A 1 82 ? 8.281 1.780 -14.279 1.00 87.12 82 ALA A O 1
ATOM 638 N N . MET A 1 83 ? 7.783 0.162 -12.806 1.00 82.69 83 MET A N 1
ATOM 639 C CA . MET A 1 83 ? 9.159 -0.305 -12.603 1.00 82.69 83 MET A CA 1
ATOM 640 C C . MET A 1 83 ? 9.813 -0.800 -13.899 1.00 82.69 83 MET A C 1
ATOM 642 O O . MET A 1 83 ? 11.008 -0.587 -14.099 1.00 82.69 83 MET A O 1
ATOM 646 N N . LYS A 1 84 ? 9.049 -1.449 -14.788 1.00 82.81 84 LYS A N 1
ATOM 647 C CA . LYS A 1 84 ? 9.569 -1.995 -16.053 1.00 82.81 84 LYS A CA 1
ATOM 648 C C . LYS A 1 84 ? 9.903 -0.928 -17.096 1.00 82.81 84 LYS A C 1
ATOM 650 O O . LYS A 1 84 ? 10.759 -1.177 -17.939 1.00 82.81 84 LYS A O 1
ATOM 655 N N . VAL A 1 85 ? 9.225 0.220 -17.070 1.00 84.00 85 VAL A N 1
ATOM 656 C CA . VAL A 1 85 ? 9.391 1.294 -18.074 1.00 84.00 85 VAL A CA 1
ATOM 657 C C . VAL A 1 85 ? 10.081 2.545 -17.529 1.00 84.00 85 VAL A C 1
ATOM 659 O O . VAL A 1 85 ? 10.613 3.329 -18.310 1.00 84.00 85 VAL A O 1
ATOM 662 N N . GLY A 1 86 ? 10.080 2.753 -16.213 1.00 81.94 86 GLY A N 1
ATOM 663 C CA . GLY A 1 86 ? 10.527 3.989 -15.576 1.00 81.94 86 GLY A CA 1
ATOM 664 C C . GLY A 1 86 ? 11.769 3.835 -14.703 1.00 81.94 86 GLY A C 1
ATOM 665 O O . GLY A 1 86 ? 12.101 2.766 -14.191 1.00 81.94 86 GLY A O 1
ATOM 666 N N . GLN A 1 87 ? 12.450 4.955 -14.464 1.00 82.06 87 GLN A N 1
ATOM 667 C CA . GLN A 1 87 ? 13.485 5.018 -13.438 1.00 82.06 87 GLN A CA 1
ATOM 668 C C . GLN A 1 87 ? 12.842 5.078 -12.052 1.00 82.06 87 GLN A C 1
ATOM 670 O O . GLN A 1 87 ? 11.880 5.810 -11.831 1.00 82.06 87 GLN A O 1
ATOM 675 N N . MET A 1 88 ? 13.415 4.343 -11.097 1.00 78.62 88 MET A N 1
ATOM 676 C CA . MET A 1 88 ? 12.919 4.303 -9.719 1.00 78.62 88 MET A CA 1
ATOM 677 C C . MET A 1 88 ? 12.874 5.678 -9.056 1.00 78.62 88 MET A C 1
ATOM 679 O O . MET A 1 88 ? 11.914 5.972 -8.357 1.00 78.62 88 MET A O 1
ATOM 683 N N . SER A 1 89 ? 13.845 6.544 -9.338 1.00 81.75 89 SER A N 1
ATOM 684 C CA . SER A 1 89 ? 13.862 7.934 -8.869 1.00 81.75 89 SER A CA 1
ATOM 685 C C . SER A 1 89 ? 12.668 8.767 -9.345 1.00 81.75 89 SER A C 1
ATOM 687 O O . SER A 1 89 ? 12.389 9.791 -8.739 1.00 81.75 89 SER A O 1
ATOM 689 N N . ILE A 1 90 ? 11.970 8.343 -10.405 1.00 83.44 90 ILE A N 1
ATOM 690 C CA . ILE A 1 90 ? 10.854 9.077 -11.012 1.00 83.44 90 ILE A CA 1
ATOM 691 C C . ILE A 1 90 ? 9.512 8.460 -10.618 1.00 83.44 90 ILE A C 1
ATOM 693 O O . ILE A 1 90 ? 8.609 9.178 -10.203 1.00 83.44 90 ILE A O 1
ATOM 697 N N . TYR A 1 91 ? 9.347 7.136 -10.730 1.00 84.50 91 TYR A N 1
ATOM 698 C CA . TYR A 1 91 ? 8.044 6.524 -10.432 1.00 84.50 91 TYR A CA 1
ATOM 699 C C . TYR A 1 91 ? 7.798 6.339 -8.931 1.00 84.50 91 TYR A C 1
ATOM 701 O O . TYR A 1 91 ? 6.647 6.350 -8.496 1.00 84.50 91 TYR A O 1
ATOM 709 N N . TYR A 1 92 ? 8.852 6.152 -8.127 1.00 82.56 92 TYR A N 1
ATOM 710 C CA . TYR A 1 92 ? 8.696 5.892 -6.697 1.00 82.56 92 TYR A CA 1
ATOM 711 C C . TYR A 1 92 ? 8.031 7.067 -5.965 1.00 82.56 92 TYR A C 1
ATOM 713 O O . TYR A 1 92 ? 7.086 6.804 -5.217 1.00 82.56 92 TYR A O 1
ATOM 721 N N . PRO A 1 93 ? 8.411 8.340 -6.203 1.00 82.69 93 PRO A N 1
ATOM 722 C CA . PRO A 1 93 ? 7.693 9.460 -5.608 1.00 82.69 93 PRO A CA 1
ATOM 723 C C . PRO A 1 93 ? 6.227 9.547 -6.049 1.00 82.69 93 PRO A C 1
ATOM 725 O O . PRO A 1 93 ? 5.362 9.676 -5.192 1.00 82.69 93 PRO A O 1
ATOM 728 N N . ILE A 1 94 ? 5.919 9.306 -7.331 1.00 82.62 94 ILE A N 1
ATOM 729 C CA . ILE A 1 94 ? 4.534 9.283 -7.852 1.00 82.62 94 ILE A CA 1
ATOM 730 C C . ILE A 1 94 ? 3.671 8.258 -7.101 1.00 82.62 94 ILE A C 1
ATOM 732 O O . ILE A 1 94 ? 2.551 8.551 -6.681 1.00 82.62 94 ILE A O 1
ATOM 736 N N . VAL A 1 95 ? 4.193 7.046 -6.890 1.00 80.56 95 VAL A N 1
ATOM 737 C CA . VAL A 1 95 ? 3.500 6.000 -6.117 1.00 80.56 95 VAL A CA 1
ATOM 738 C C . VAL A 1 95 ? 3.313 6.429 -4.653 1.00 80.56 95 VAL A C 1
ATOM 740 O O . VAL A 1 95 ? 2.296 6.110 -4.024 1.00 80.56 95 VAL A O 1
ATOM 743 N N . ARG A 1 96 ? 4.270 7.176 -4.096 1.00 80.62 96 ARG A N 1
ATOM 744 C CA . ARG A 1 96 ? 4.221 7.705 -2.726 1.00 80.62 96 ARG A CA 1
ATOM 745 C C . ARG A 1 96 ? 3.356 8.945 -2.556 1.00 80.62 96 ARG A C 1
ATOM 747 O O . ARG A 1 96 ? 2.997 9.233 -1.420 1.00 80.62 96 ARG A O 1
ATOM 754 N N . SER A 1 97 ? 2.920 9.583 -3.637 1.00 81.62 97 SER A N 1
ATOM 755 C CA . SER A 1 97 ? 1.905 10.641 -3.611 1.00 81.62 97 SER A CA 1
ATOM 756 C C . SER A 1 97 ? 0.479 10.113 -3.375 1.00 81.62 97 SER A C 1
ATOM 758 O O . SER A 1 97 ? -0.443 10.899 -3.164 1.00 81.62 97 SER A O 1
ATOM 760 N N . SER A 1 98 ? 0.278 8.788 -3.338 1.00 78.25 98 SER A N 1
ATOM 761 C CA . SER A 1 98 ? -1.011 8.125 -3.074 1.00 78.25 98 SER A CA 1
ATOM 762 C C . SER A 1 98 ? -1.789 8.562 -1.815 1.00 78.25 98 SER A C 1
ATOM 764 O O . SER A 1 98 ? -3.021 8.483 -1.868 1.00 78.25 98 SER A O 1
ATOM 766 N N . PRO A 1 99 ? -1.185 9.078 -0.718 1.00 81.19 99 PRO A N 1
ATOM 767 C CA . PRO A 1 99 ? -1.947 9.619 0.407 1.00 81.19 99 PRO A CA 1
ATOM 768 C C . PRO A 1 99 ? -2.942 10.709 0.007 1.00 81.19 99 PRO A C 1
ATOM 770 O O . PRO A 1 99 ? -4.005 10.796 0.618 1.00 81.19 99 PRO A O 1
ATOM 773 N N . ILE A 1 100 ? -2.666 11.494 -1.044 1.00 85.56 100 ILE A N 1
ATOM 774 C CA . ILE A 1 100 ? -3.612 12.522 -1.497 1.00 85.56 100 ILE A CA 1
ATOM 775 C C . ILE A 1 100 ? -4.920 11.903 -2.003 1.00 85.56 100 ILE A C 1
ATOM 777 O O . ILE A 1 100 ? -5.999 12.408 -1.706 1.00 85.56 100 ILE A O 1
ATOM 781 N N . ALA A 1 101 ? -4.839 10.763 -2.697 1.00 85.94 101 ALA A N 1
ATOM 782 C CA . ALA A 1 101 ? -6.009 10.044 -3.182 1.00 85.94 101 ALA A CA 1
ATOM 783 C C . ALA A 1 101 ? -6.827 9.476 -2.014 1.00 85.94 101 ALA A C 1
ATOM 785 O O . ALA A 1 101 ? -8.054 9.551 -2.034 1.00 85.94 101 ALA A O 1
ATOM 786 N N . ILE A 1 102 ? -6.156 8.977 -0.969 1.00 86.94 102 ILE A N 1
ATOM 787 C CA . ILE A 1 102 ? -6.805 8.481 0.254 1.00 86.94 102 ILE A CA 1
ATOM 788 C C . ILE A 1 102 ? -7.534 9.619 0.979 1.00 86.94 102 ILE A C 1
ATOM 790 O O . ILE A 1 102 ? -8.680 9.454 1.399 1.00 86.94 102 ILE A O 1
ATOM 794 N N . VAL A 1 103 ? -6.904 10.788 1.100 1.00 89.06 103 VAL A N 1
ATOM 795 C CA . VAL A 1 103 ? -7.489 11.971 1.752 1.00 89.06 103 VAL A CA 1
ATOM 796 C C . VAL A 1 103 ? -8.706 12.478 0.978 1.00 89.06 103 VAL A C 1
ATOM 798 O O . VAL A 1 103 ? -9.749 12.725 1.576 1.00 89.06 103 VAL A O 1
ATOM 801 N N . ILE A 1 104 ? -8.613 12.569 -0.352 1.00 90.31 104 ILE A N 1
ATOM 802 C CA . ILE A 1 104 ? -9.743 12.964 -1.205 1.00 90.31 104 ILE A CA 1
ATOM 803 C C . ILE A 1 104 ? -10.892 11.957 -1.080 1.00 90.31 104 ILE A C 1
ATOM 805 O O . ILE A 1 104 ? -12.035 12.357 -0.872 1.00 90.31 104 ILE A O 1
ATOM 809 N N . PHE A 1 105 ? -10.599 10.656 -1.166 1.00 91.12 105 PHE A N 1
ATOM 810 C CA . PHE A 1 105 ? -11.607 9.600 -1.059 1.00 91.12 105 PHE A CA 1
ATOM 811 C C . PHE A 1 105 ? -12.312 9.630 0.300 1.00 91.12 105 PHE A C 1
ATOM 813 O O . PHE A 1 105 ? -13.535 9.646 0.370 1.00 91.12 105 PHE A O 1
ATOM 820 N N . SER A 1 106 ? -11.551 9.666 1.391 1.00 91.44 106 SER A N 1
ATOM 821 C CA . SER A 1 106 ? -12.107 9.685 2.749 1.00 91.44 106 SER A CA 1
ATOM 822 C C . SER A 1 106 ? -12.919 10.948 3.038 1.00 91.44 106 SER A C 1
ATOM 824 O O . SER A 1 106 ? -13.973 10.854 3.661 1.00 91.44 106 SER A O 1
ATOM 826 N N . TRP A 1 107 ? -12.498 12.110 2.537 1.00 93.31 107 TRP A N 1
ATOM 827 C CA . TRP A 1 107 ? -13.277 13.338 2.674 1.00 93.31 107 TRP A CA 1
ATOM 828 C C . TRP A 1 107 ? -14.591 13.285 1.879 1.00 93.31 107 TRP A C 1
ATOM 830 O O . TRP A 1 107 ? -15.649 13.589 2.426 1.00 93.31 107 TRP A O 1
ATOM 840 N N . LEU A 1 108 ? -14.542 12.870 0.606 1.00 94.50 108 LEU A N 1
ATOM 841 C CA . LEU A 1 108 ? -15.709 12.886 -0.287 1.00 94.50 108 LEU A CA 1
ATOM 842 C C . LEU A 1 108 ? -16.701 11.747 -0.027 1.00 94.50 108 LEU A C 1
ATOM 844 O O . LEU A 1 108 ? -17.905 11.951 -0.157 1.00 94.50 108 LEU A O 1
ATOM 848 N N . ILE A 1 109 ? -16.204 10.549 0.285 1.00 94.50 109 ILE A N 1
ATOM 849 C CA . ILE A 1 109 ? -17.012 9.320 0.338 1.00 94.50 109 ILE A CA 1
ATOM 850 C C . ILE A 1 109 ? -17.267 8.878 1.778 1.00 94.50 109 ILE A C 1
ATOM 852 O O . ILE A 1 109 ? -18.369 8.430 2.079 1.00 94.50 109 ILE A O 1
ATOM 856 N N . LEU A 1 110 ? -16.280 9.012 2.671 1.00 93.19 110 LEU A N 1
ATOM 857 C CA . LEU A 1 110 ? -16.422 8.606 4.077 1.00 93.19 110 LEU A CA 1
ATOM 858 C C . LEU A 1 110 ? -16.864 9.762 4.992 1.00 93.19 110 LEU A C 1
ATOM 860 O O . LEU A 1 110 ? -17.260 9.517 6.127 1.00 93.19 110 LEU A O 1
ATOM 864 N N . GLY A 1 111 ? -16.837 11.008 4.505 1.00 93.44 111 GLY A N 1
ATOM 865 C CA . GLY A 1 111 ? -17.236 12.194 5.268 1.00 93.44 111 GLY A CA 1
ATOM 866 C C . GLY A 1 111 ? -16.227 12.626 6.339 1.00 93.44 111 GLY A C 1
ATOM 867 O O . GLY A 1 111 ? -16.584 13.388 7.241 1.00 93.44 111 GLY A O 1
ATOM 868 N N . GLU A 1 112 ? -14.979 12.154 6.249 1.00 92.94 112 GLU A N 1
ATOM 869 C CA . GLU A 1 112 ? -13.916 12.466 7.209 1.00 92.94 112 GLU A CA 1
ATOM 870 C C . GLU A 1 112 ? -13.542 13.949 7.187 1.00 92.94 112 GLU A C 1
ATOM 872 O O . GLU A 1 112 ? -13.441 14.565 6.125 1.00 92.94 112 GLU A O 1
ATOM 877 N N . LYS A 1 113 ? -13.297 14.541 8.361 1.00 93.19 113 LYS A N 1
ATOM 878 C CA . LYS A 1 113 ? -12.922 15.958 8.483 1.00 93.19 113 LYS A CA 1
ATOM 879 C C . LYS A 1 113 ? -11.476 16.098 8.927 1.00 93.19 113 LYS A C 1
ATOM 881 O O . LYS A 1 113 ? -11.076 15.583 9.965 1.00 93.19 113 LYS A O 1
ATOM 886 N N . TYR A 1 114 ? -10.717 16.882 8.173 1.00 89.94 114 TYR A N 1
ATOM 887 C CA . TYR A 1 114 ? -9.305 17.135 8.434 1.00 89.94 114 TYR A CA 1
ATOM 888 C C . TYR A 1 114 ? -9.091 18.511 9.058 1.00 89.94 114 TYR A C 1
ATOM 890 O O . TYR A 1 114 ? -9.730 19.491 8.676 1.00 89.94 114 TYR A O 1
ATOM 898 N N . THR A 1 115 ? -8.159 18.597 10.007 1.00 93.81 115 THR A N 1
ATOM 899 C CA . THR A 1 115 ? -7.716 19.889 10.546 1.00 93.81 115 THR A CA 1
ATOM 900 C C . THR A 1 115 ? -6.865 20.636 9.517 1.00 93.81 115 THR A C 1
ATOM 902 O O . THR A 1 115 ? -6.215 20.014 8.673 1.00 93.81 115 THR A O 1
ATOM 905 N N . SER A 1 116 ? -6.787 21.966 9.624 1.00 91.94 116 SER A N 1
ATOM 906 C CA . SER A 1 116 ? -5.931 22.780 8.747 1.00 91.94 116 SER A CA 1
ATOM 907 C C . SER A 1 116 ? -4.460 22.352 8.797 1.00 91.94 116 SER A C 1
ATOM 909 O O . SER A 1 116 ? -3.773 22.388 7.779 1.00 91.94 116 SER A O 1
ATOM 911 N N . LEU A 1 117 ? -3.984 21.895 9.962 1.00 92.88 117 LEU A N 1
ATOM 912 C CA . LEU A 1 117 ? -2.622 21.386 10.128 1.00 92.88 117 LEU A CA 1
ATOM 913 C C . LEU A 1 117 ? -2.408 20.074 9.361 1.00 92.88 117 LEU A C 1
ATOM 915 O O . LEU A 1 117 ? -1.393 19.924 8.686 1.00 92.88 117 LEU A O 1
ATOM 919 N N . SER A 1 118 ? -3.368 19.146 9.427 1.00 88.12 118 SER A N 1
ATOM 920 C CA . SER A 1 118 ? -3.312 17.882 8.682 1.00 88.12 118 SER A CA 1
ATOM 921 C C . SER A 1 118 ? -3.258 18.134 7.176 1.00 88.12 118 SER A C 1
ATOM 923 O O . SER A 1 118 ? -2.418 17.557 6.490 1.00 88.12 118 SER A O 1
ATOM 925 N N . VAL A 1 119 ? -4.102 19.042 6.672 1.00 89.38 119 VAL A N 1
ATOM 926 C CA . VAL A 1 119 ? -4.117 19.420 5.250 1.00 89.38 119 VAL A CA 1
ATOM 927 C C . VAL A 1 119 ? -2.779 20.033 4.833 1.00 89.38 119 VAL A C 1
ATOM 929 O O . VAL A 1 119 ? -2.217 19.623 3.819 1.00 89.38 119 VAL A O 1
ATOM 932 N N . LEU A 1 120 ? -2.227 20.958 5.627 1.00 91.31 120 LEU A N 1
ATOM 933 C CA . LEU A 1 120 ? -0.923 21.561 5.344 1.00 91.31 120 LEU A CA 1
ATOM 934 C C . LEU A 1 120 ? 0.196 20.509 5.307 1.00 91.31 120 LEU A C 1
ATOM 936 O O . LEU A 1 120 ? 1.012 20.521 4.389 1.00 91.31 120 LEU A O 1
ATOM 940 N N . ALA A 1 121 ? 0.212 19.573 6.259 1.00 88.06 121 ALA A N 1
ATOM 941 C CA . ALA A 1 121 ? 1.195 18.492 6.290 1.00 88.06 121 ALA A CA 1
ATOM 942 C C . ALA A 1 121 ? 1.108 17.598 5.040 1.00 88.06 121 ALA A C 1
ATOM 944 O O . ALA A 1 121 ? 2.135 17.283 4.440 1.00 88.06 121 ALA A O 1
ATOM 945 N N . ILE A 1 122 ? -0.105 17.240 4.607 1.00 87.12 122 ILE A N 1
ATOM 946 C CA . ILE A 1 122 ? -0.328 16.447 3.388 1.00 87.12 122 ILE A CA 1
ATOM 947 C C . ILE A 1 122 ? 0.170 17.199 2.147 1.00 87.12 122 ILE A C 1
ATOM 949 O O . ILE A 1 122 ? 0.838 16.600 1.307 1.00 87.12 122 ILE A O 1
ATOM 953 N N . LEU A 1 123 ? -0.106 18.503 2.041 1.00 87.94 123 LEU A N 1
ATOM 954 C CA . LEU A 1 123 ? 0.362 19.325 0.921 1.00 87.94 123 LEU A CA 1
ATOM 955 C C . LEU A 1 123 ? 1.890 19.418 0.875 1.00 87.94 123 LEU A C 1
ATOM 957 O O . LEU A 1 123 ? 2.471 19.289 -0.198 1.00 87.94 123 LEU A O 1
ATOM 961 N N . VAL A 1 124 ? 2.547 19.590 2.025 1.00 88.62 124 VAL A N 1
ATOM 962 C CA . VAL A 1 124 ? 4.016 19.612 2.110 1.00 88.62 124 VAL A CA 1
ATOM 963 C C . VAL A 1 124 ? 4.612 18.276 1.658 1.00 88.62 124 VAL A C 1
ATOM 965 O O . VAL A 1 124 ? 5.556 18.270 0.871 1.00 88.62 124 VAL A O 1
ATOM 968 N N . ILE A 1 125 ? 4.039 17.150 2.100 1.00 84.25 125 ILE A N 1
ATOM 969 C CA . ILE A 1 125 ? 4.462 15.811 1.660 1.00 84.25 125 ILE A CA 1
ATOM 970 C C . ILE A 1 125 ? 4.264 15.653 0.149 1.00 84.25 125 ILE A C 1
ATOM 972 O O . ILE A 1 125 ? 5.142 15.125 -0.524 1.00 84.25 125 ILE A O 1
ATOM 976 N N . PHE A 1 126 ? 3.135 16.122 -0.385 1.00 83.44 126 PHE A N 1
ATOM 977 C CA . PHE A 1 126 ? 2.815 16.005 -1.805 1.00 83.44 126 PHE A CA 1
ATOM 978 C C . PHE A 1 126 ? 3.738 16.845 -2.696 1.00 83.44 126 PHE A C 1
ATOM 980 O O . PHE A 1 126 ? 4.139 16.371 -3.747 1.00 83.44 126 PHE A O 1
ATOM 987 N N . VAL A 1 127 ? 4.095 18.064 -2.281 1.00 85.44 127 VAL A N 1
ATOM 988 C CA . VAL A 1 127 ? 5.026 18.931 -3.030 1.00 85.44 127 VAL A CA 1
ATOM 989 C C . VAL A 1 127 ? 6.462 18.399 -2.987 1.00 85.44 127 VAL A C 1
ATOM 991 O O . VAL A 1 127 ? 7.224 18.622 -3.923 1.00 85.44 127 VAL A O 1
ATOM 994 N N . GLY A 1 128 ? 6.848 17.730 -1.897 1.00 79.56 128 GLY A N 1
ATOM 995 C CA . GLY A 1 128 ? 8.184 17.151 -1.738 1.00 79.56 128 GLY A CA 1
ATOM 996 C C . GLY A 1 128 ? 8.376 15.770 -2.375 1.00 79.56 128 GLY A C 1
ATOM 997 O O . GLY A 1 128 ? 9.513 15.297 -2.409 1.00 79.56 128 GLY A O 1
ATOM 998 N N . ALA A 1 129 ? 7.294 15.123 -2.818 1.00 70.31 129 ALA A N 1
ATOM 999 C CA . ALA A 1 129 ? 7.311 13.855 -3.547 1.00 70.31 129 ALA A CA 1
ATOM 1000 C C . ALA A 1 129 ? 7.484 14.122 -5.048 1.00 70.31 129 ALA A C 1
ATOM 1002 O O . ALA A 1 129 ? 8.477 13.622 -5.617 1.00 70.31 129 ALA A O 1
#

Radius of gyration: 17.52 Å; chains: 1; bounding box: 37×42×42 Å

Secondary structure (DSSP, 8-state):
-HHHHHHHHHHHHHHHHHHHHHHHT-TTHHHHHHHHHHHHHHHHHHHHHHHT---PPPGGGHHHHHHHHHHHHHHHHHHHHHHHHS-HHHHHHHHHTTHHHHHHHIIIII-----HHHHHHHHHHHHH-